Protein AF-A0A9W7E857-F1 (afdb_monomer)

Structure (mmCIF, N/CA/C/O backbone):
data_AF-A0A9W7E857-F1
#
_entry.id   AF-A0A9W7E857-F1
#
loop_
_atom_site.group_PDB
_atom_site.id
_atom_site.type_symbol
_atom_site.label_atom_id
_atom_site.label_alt_id
_atom_site.label_comp_id
_atom_site.label_asym_id
_atom_site.label_entity_id
_atom_site.label_seq_id
_atom_site.pdbx_PDB_ins_code
_atom_site.Cartn_x
_atom_site.Cartn_y
_atom_site.Cartn_z
_atom_site.occupancy
_atom_site.B_iso_or_equiv
_atom_site.auth_seq_id
_atom_site.auth_comp_id
_atom_site.auth_asym_id
_atom_site.auth_atom_id
_atom_site.pdbx_PDB_model_num
ATOM 1 N N . MET A 1 1 ? 0.325 -0.486 27.307 1.00 55.97 1 MET A N 1
ATOM 2 C CA . MET A 1 1 ? -0.383 -1.439 26.426 1.00 55.97 1 MET A CA 1
ATOM 3 C C . MET A 1 1 ? -0.738 -0.676 25.170 1.00 55.97 1 MET A C 1
ATOM 5 O O . MET A 1 1 ? -1.283 0.405 25.314 1.00 55.97 1 MET A O 1
ATOM 9 N N . THR A 1 2 ? -0.384 -1.174 23.988 1.00 77.81 2 THR A N 1
ATOM 10 C CA . THR A 1 2 ? -0.759 -0.540 22.714 1.00 77.81 2 THR A CA 1
ATOM 11 C C . THR A 1 2 ? -2.259 -0.694 22.479 1.00 77.81 2 THR A C 1
ATOM 13 O O . THR A 1 2 ? -2.752 -1.821 22.461 1.00 77.81 2 THR A O 1
ATOM 16 N N . SER A 1 3 ? -2.975 0.417 22.309 1.00 88.00 3 SER A N 1
ATOM 17 C CA . SER A 1 3 ? -4.422 0.427 22.027 1.00 88.00 3 SER A CA 1
ATOM 18 C C . SER A 1 3 ? -4.731 0.669 20.545 1.00 88.00 3 SER A C 1
ATOM 20 O O . SER A 1 3 ? -3.889 1.178 19.795 1.00 88.00 3 SER A O 1
ATOM 22 N N . VAL A 1 4 ? -5.963 0.358 20.116 1.00 90.62 4 VAL A N 1
ATOM 23 C CA . VAL A 1 4 ? -6.435 0.670 18.752 1.00 90.62 4 VAL A CA 1
ATOM 24 C C . VAL A 1 4 ? -6.338 2.173 18.481 1.00 90.62 4 VAL A C 1
ATOM 26 O O . VAL A 1 4 ? -5.934 2.585 17.395 1.00 90.62 4 VAL A O 1
ATOM 29 N N . VAL A 1 5 ? -6.632 2.999 19.487 1.00 91.62 5 VAL A N 1
ATOM 30 C CA . VAL A 1 5 ? -6.605 4.467 19.399 1.00 91.62 5 VAL A CA 1
ATOM 31 C C . VAL A 1 5 ? -5.204 5.009 19.100 1.00 91.62 5 VAL A C 1
ATOM 33 O O . VAL A 1 5 ? -5.069 5.984 18.364 1.00 91.62 5 VAL A O 1
ATOM 36 N N . GLU A 1 6 ? -4.156 4.375 19.623 1.00 91.19 6 GLU A N 1
ATOM 37 C CA . GLU A 1 6 ? -2.764 4.789 19.395 1.00 91.19 6 GLU A CA 1
ATOM 38 C C . GLU A 1 6 ? -2.203 4.276 18.064 1.00 91.19 6 GLU A C 1
ATOM 40 O O . GLU A 1 6 ? -1.368 4.936 17.438 1.00 91.19 6 GLU A O 1
ATOM 45 N N . MET A 1 7 ? -2.642 3.092 17.630 1.00 93.00 7 MET A N 1
ATOM 46 C CA . MET A 1 7 ? -2.142 2.444 16.415 1.00 93.00 7 MET A CA 1
ATOM 47 C C . MET A 1 7 ? -2.861 2.920 15.152 1.00 93.00 7 MET A C 1
ATOM 49 O O . MET A 1 7 ? -2.225 3.103 14.114 1.00 93.00 7 MET A O 1
ATOM 53 N N . PHE A 1 8 ? -4.166 3.182 15.225 1.00 94.31 8 PHE A N 1
ATOM 54 C CA . PHE A 1 8 ? -4.967 3.541 14.056 1.00 94.31 8 PHE A CA 1
ATOM 55 C C . PHE A 1 8 ? -4.472 4.807 13.327 1.00 94.31 8 PHE A C 1
ATOM 57 O O . PHE A 1 8 ? -4.379 4.779 12.097 1.00 94.31 8 PHE A O 1
ATOM 64 N N . PRO A 1 9 ? -4.085 5.904 14.013 1.00 95.88 9 PRO A N 1
ATOM 65 C CA . PRO A 1 9 ? -3.521 7.076 13.343 1.00 95.88 9 PRO A CA 1
ATOM 66 C C . PRO A 1 9 ? -2.234 6.771 12.567 1.00 95.88 9 PRO A C 1
ATOM 68 O O . PRO A 1 9 ? -2.004 7.377 11.521 1.00 95.88 9 PRO A O 1
ATOM 71 N N . LYS A 1 10 ? -1.415 5.822 13.044 1.00 94.38 10 LYS A N 1
ATOM 72 C CA . LYS A 1 10 ? -0.175 5.409 12.370 1.00 94.38 10 LYS A CA 1
ATOM 73 C C . LYS A 1 10 ? -0.483 4.664 11.074 1.00 94.38 10 LYS A C 1
ATOM 75 O O . LYS A 1 10 ? 0.016 5.067 10.028 1.00 94.38 10 LYS A O 1
ATOM 80 N N . ALA A 1 11 ? -1.386 3.684 11.124 1.00 95.69 11 ALA A N 1
ATOM 81 C CA . ALA A 1 11 ? -1.840 2.963 9.933 1.00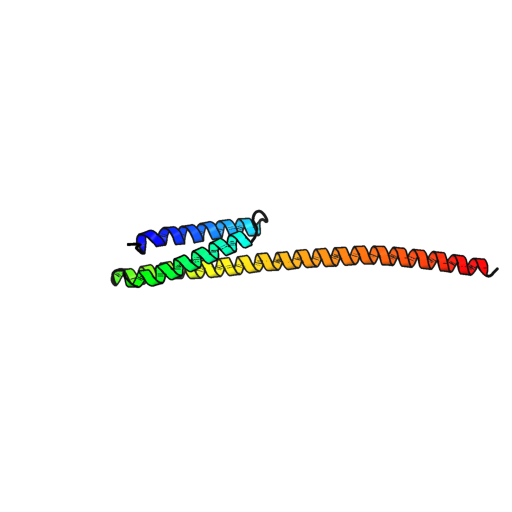 95.69 11 ALA A CA 1
ATOM 82 C C . ALA A 1 11 ? -2.496 3.912 8.914 1.00 95.69 11 ALA A C 1
ATOM 84 O O . ALA A 1 11 ? -2.212 3.867 7.718 1.00 95.69 11 ALA A O 1
ATOM 85 N N . ARG A 1 12 ? -3.317 4.858 9.385 1.00 96.25 12 ARG A N 1
ATOM 86 C CA . ARG A 1 12 ? -3.936 5.869 8.518 1.00 96.25 12 ARG A CA 1
ATOM 87 C C . ARG A 1 12 ? -2.904 6.778 7.848 1.00 96.25 12 ARG A C 1
ATOM 89 O O . ARG A 1 12 ? -3.064 7.119 6.677 1.00 96.25 12 ARG A O 1
ATOM 96 N N . LYS A 1 13 ? -1.857 7.175 8.577 1.00 96.44 13 LYS A N 1
ATOM 97 C CA . LYS A 1 13 ? -0.744 7.944 8.012 1.00 96.44 13 LYS A CA 1
ATOM 98 C C . LYS A 1 13 ? -0.002 7.130 6.950 1.00 96.44 13 LYS A C 1
ATOM 100 O O . LYS A 1 13 ? 0.234 7.657 5.872 1.00 96.44 13 LYS A O 1
ATOM 105 N N . LEU A 1 14 ? 0.277 5.851 7.205 1.00 95.00 14 LEU A N 1
ATOM 106 C CA . LEU A 1 14 ? 0.911 4.971 6.217 1.00 95.00 14 LEU A CA 1
ATOM 107 C C . LEU A 1 14 ? 0.094 4.843 4.925 1.00 95.00 14 LEU A C 1
ATOM 109 O O . LEU A 1 14 ? 0.671 4.935 3.849 1.00 95.00 14 LEU A O 1
ATOM 113 N N . SER A 1 15 ? -1.238 4.721 5.000 1.00 96.31 15 SER A N 1
ATOM 114 C CA . SER A 1 15 ? -2.105 4.750 3.803 1.00 96.31 15 SER A CA 1
ATOM 115 C C . SER A 1 15 ? -1.969 6.068 3.020 1.00 96.31 15 SER A C 1
ATOM 117 O O . SER A 1 15 ? -1.915 6.083 1.787 1.00 96.31 15 SER A O 1
ATOM 119 N N . TYR A 1 16 ? -1.907 7.205 3.720 1.00 96.56 16 TYR A N 1
ATOM 120 C CA . TYR A 1 16 ? -1.700 8.505 3.082 1.00 96.56 16 TYR A CA 1
ATOM 121 C C . TYR A 1 16 ? -0.329 8.595 2.399 1.00 96.56 16 TYR A C 1
ATOM 123 O O . TYR A 1 16 ? -0.237 9.012 1.242 1.00 96.56 16 TYR A O 1
ATOM 131 N N . ASP A 1 17 ? 0.719 8.150 3.084 1.00 95.06 17 ASP A N 1
ATOM 132 C CA . ASP A 1 17 ? 2.078 8.153 2.555 1.00 95.06 17 ASP A CA 1
ATOM 133 C C . ASP A 1 17 ? 2.196 7.201 1.349 1.00 95.06 17 ASP A C 1
ATOM 135 O O . ASP A 1 17 ? 2.752 7.591 0.323 1.00 95.06 17 ASP A O 1
ATOM 139 N N . ALA A 1 18 ? 1.575 6.017 1.397 1.00 95.31 18 ALA A N 1
ATOM 140 C CA . ALA A 1 18 ? 1.516 5.071 0.280 1.00 95.31 18 ALA A CA 1
ATOM 141 C C . ALA A 1 18 ? 0.802 5.662 -0.950 1.00 95.31 18 ALA A C 1
ATOM 143 O O . ALA A 1 18 ? 1.275 5.505 -2.075 1.00 95.31 18 ALA A O 1
ATOM 144 N N . ARG A 1 19 ? -0.28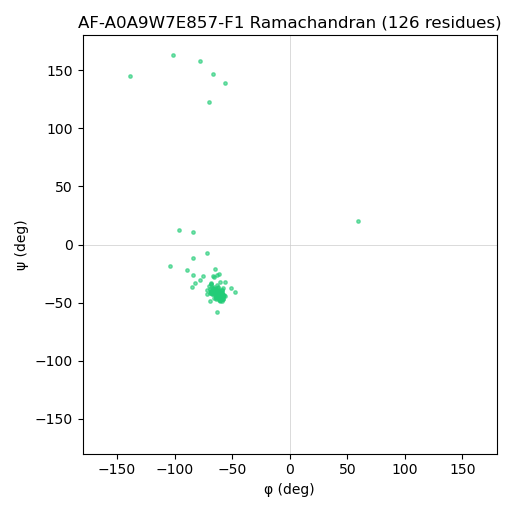3 6.429 -0.767 1.00 95.94 19 ARG A N 1
ATOM 145 C CA . ARG A 1 19 ? -0.925 7.186 -1.863 1.00 95.94 19 ARG A CA 1
ATOM 146 C C . ARG A 1 19 ? 0.011 8.204 -2.501 1.00 95.94 19 ARG A C 1
ATOM 148 O O . ARG A 1 19 ? 0.033 8.342 -3.724 1.00 95.94 19 ARG A O 1
ATOM 155 N N . SER A 1 20 ? 0.764 8.934 -1.684 1.00 94.94 20 SER A N 1
ATOM 156 C CA . SER A 1 20 ? 1.748 9.906 -2.168 1.00 94.94 20 SER A CA 1
ATOM 157 C C . SER A 1 20 ? 2.891 9.216 -2.925 1.00 94.94 20 SER A C 1
ATOM 159 O O . SER A 1 20 ? 3.308 9.660 -4.000 1.00 94.94 20 SER A O 1
ATOM 161 N N . GLN A 1 21 ? 3.349 8.071 -2.415 1.00 94.19 21 GLN A N 1
ATOM 162 C CA . GLN A 1 21 ? 4.355 7.244 -3.070 1.00 94.19 21 GLN A CA 1
ATOM 163 C C . GLN A 1 21 ? 3.849 6.675 -4.390 1.00 94.19 21 GLN A C 1
ATOM 165 O O . GLN A 1 21 ? 4.592 6.725 -5.358 1.00 94.19 21 GLN A O 1
ATOM 170 N N . LEU A 1 22 ? 2.594 6.226 -4.486 1.00 95.19 22 LEU A N 1
ATOM 171 C CA . LEU A 1 22 ? 2.018 5.764 -5.750 1.00 95.19 22 LEU A CA 1
ATOM 172 C C . LEU A 1 22 ? 2.062 6.858 -6.822 1.00 95.19 22 LEU A C 1
ATOM 174 O O . LEU A 1 22 ? 2.492 6.583 -7.935 1.00 95.19 22 LEU A O 1
ATOM 178 N N . ARG A 1 23 ? 1.727 8.109 -6.479 1.00 94.56 23 ARG A N 1
ATOM 179 C CA . ARG A 1 23 ? 1.864 9.244 -7.414 1.00 94.56 23 ARG A CA 1
ATOM 180 C C . ARG A 1 23 ? 3.316 9.472 -7.832 1.00 94.56 23 ARG A C 1
ATOM 182 O O . ARG A 1 23 ? 3.603 9.757 -8.989 1.00 94.56 23 ARG A O 1
ATOM 189 N N . SER A 1 24 ? 4.245 9.340 -6.889 1.00 93.25 24 SER A N 1
ATOM 190 C CA . SER A 1 24 ? 5.683 9.463 -7.164 1.00 93.25 24 SER A CA 1
ATOM 191 C C . SER A 1 24 ? 6.193 8.325 -8.047 1.00 93.25 24 SER A C 1
ATOM 193 O O . SER A 1 24 ? 7.033 8.550 -8.918 1.00 93.25 24 SER A O 1
ATOM 195 N N . VAL A 1 25 ? 5.667 7.114 -7.843 1.00 93.19 25 VAL A N 1
ATOM 196 C CA . VAL A 1 25 ? 5.914 5.958 -8.696 1.00 93.19 25 VAL A CA 1
ATOM 197 C C . VAL A 1 25 ? 5.371 6.273 -10.071 1.00 93.19 25 VAL A C 1
ATOM 199 O O . VAL A 1 25 ? 6.197 6.314 -10.963 1.00 93.19 25 VAL A O 1
ATOM 202 N N . GLU A 1 26 ? 4.084 6.596 -10.244 1.00 92.56 26 GLU A N 1
ATOM 203 C CA . GLU A 1 26 ? 3.432 6.978 -11.514 1.00 92.56 26 GLU A CA 1
ATOM 204 C C . GLU A 1 26 ? 4.241 8.038 -12.295 1.00 92.56 26 GLU A C 1
ATOM 206 O O . GLU A 1 26 ? 4.463 7.871 -13.492 1.00 92.56 26 GLU A O 1
ATOM 211 N N . ASN A 1 27 ? 4.812 9.033 -11.607 1.00 92.75 27 ASN A N 1
ATOM 212 C CA . ASN A 1 27 ? 5.634 10.103 -12.195 1.00 92.75 27 ASN A CA 1
ATOM 213 C C . ASN A 1 27 ? 7.124 9.756 -12.412 1.00 92.75 27 ASN A C 1
ATOM 215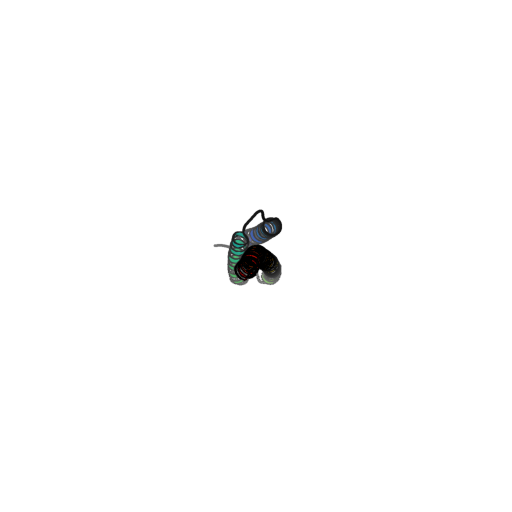 O O . ASN A 1 27 ? 7.927 10.648 -12.678 1.00 92.75 27 ASN A O 1
ATOM 219 N N . ASN A 1 28 ? 7.529 8.492 -12.267 1.00 86.31 28 ASN A N 1
ATOM 220 C CA . ASN A 1 28 ? 8.921 8.025 -12.402 1.00 86.31 28 ASN A CA 1
ATOM 221 C C . ASN A 1 28 ? 9.918 8.685 -11.426 1.00 86.31 28 ASN A C 1
ATOM 223 O O . ASN A 1 28 ? 11.123 8.669 -11.656 1.00 86.31 28 ASN A O 1
ATOM 227 N N . THR A 1 29 ? 9.438 9.260 -10.323 1.00 90.31 29 THR A N 1
ATOM 228 C CA . THR A 1 29 ? 10.289 9.940 -9.330 1.00 90.31 29 THR A CA 1
ATOM 229 C C . THR A 1 29 ? 10.795 8.979 -8.248 1.00 90.31 29 THR A C 1
ATOM 231 O O . THR A 1 29 ? 11.796 9.249 -7.592 1.00 90.31 29 THR A O 1
ATOM 234 N N . CYS A 1 30 ? 10.115 7.847 -8.046 1.00 87.81 30 CYS A N 1
ATOM 235 C CA . CYS A 1 30 ? 10.446 6.862 -7.017 1.00 87.81 30 CYS A CA 1
ATOM 236 C C . CYS A 1 30 ? 10.296 5.431 -7.565 1.00 87.81 30 CYS A C 1
ATOM 238 O O . CYS A 1 30 ? 9.391 5.187 -8.371 1.00 87.81 30 CYS A O 1
ATOM 240 N N . PRO A 1 31 ? 11.142 4.469 -7.146 1.00 89.06 31 PRO A N 1
ATOM 241 C CA . PRO A 1 31 ? 10.964 3.070 -7.514 1.00 89.06 31 PRO A CA 1
ATOM 242 C C . PRO A 1 31 ? 9.702 2.468 -6.885 1.00 89.06 31 PRO A C 1
ATOM 244 O O . PRO A 1 31 ? 9.339 2.774 -5.748 1.00 89.06 31 PRO A O 1
ATOM 247 N N . SER A 1 32 ? 9.071 1.537 -7.605 1.00 90.75 32 SER A N 1
ATOM 248 C CA . SER A 1 32 ? 7.882 0.815 -7.134 1.00 90.75 32 SER A CA 1
ATOM 249 C C . SER A 1 32 ? 8.137 -0.007 -5.865 1.00 90.75 32 SER A C 1
ATOM 251 O O . SER A 1 32 ? 7.209 -0.234 -5.097 1.00 90.75 32 SER A O 1
ATOM 253 N N . SER A 1 33 ? 9.381 -0.426 -5.603 1.00 92.06 33 SER A N 1
ATOM 254 C CA . SER A 1 33 ? 9.745 -1.181 -4.396 1.00 92.06 33 SER A CA 1
ATOM 255 C C . SER A 1 33 ? 9.417 -0.424 -3.109 1.00 92.06 33 SER A C 1
ATOM 257 O O . SER A 1 33 ? 8.874 -1.017 -2.182 1.00 92.06 33 SER A O 1
ATOM 259 N N . SER A 1 34 ? 9.670 0.888 -3.066 1.00 90.31 34 SER A N 1
ATOM 260 C CA . SER A 1 34 ? 9.360 1.733 -1.907 1.00 90.31 34 SER A CA 1
ATOM 261 C C . SER A 1 34 ? 7.869 1.719 -1.564 1.00 90.31 34 SER A C 1
ATOM 263 O O . SER A 1 34 ? 7.517 1.596 -0.392 1.00 90.31 34 SER A O 1
ATOM 265 N N . LEU A 1 35 ? 7.006 1.772 -2.588 1.00 93.81 35 LEU A N 1
ATOM 266 C CA . LEU A 1 35 ? 5.555 1.663 -2.426 1.00 93.81 35 LEU A CA 1
ATOM 267 C C . LEU A 1 35 ? 5.169 0.308 -1.826 1.00 93.81 35 LEU A C 1
ATOM 269 O O . LEU A 1 35 ? 4.396 0.262 -0.874 1.00 93.81 35 LEU A O 1
ATOM 273 N N . PHE A 1 36 ? 5.710 -0.793 -2.353 1.00 95.38 36 PHE A N 1
ATOM 274 C CA . PHE A 1 36 ? 5.373 -2.127 -1.851 1.00 95.38 36 PHE A CA 1
ATOM 275 C C . PHE A 1 36 ? 5.852 -2.353 -0.415 1.00 95.38 36 PHE A C 1
ATOM 277 O O . PHE A 1 36 ? 5.103 -2.923 0.369 1.00 95.38 36 PHE A O 1
ATOM 284 N N . PHE A 1 37 ? 7.013 -1.818 -0.023 1.00 95.12 37 PHE A N 1
ATOM 285 C CA . PHE A 1 37 ? 7.442 -1.846 1.379 1.00 95.12 37 PHE A CA 1
ATOM 286 C C . PHE A 1 37 ? 6.479 -1.090 2.303 1.00 95.12 37 PHE A C 1
ATOM 288 O O . PHE A 1 37 ? 6.169 -1.571 3.392 1.00 95.12 37 PHE A O 1
ATOM 295 N N . ALA A 1 38 ? 5.986 0.077 1.877 1.00 94.62 38 ALA A N 1
ATOM 296 C CA . ALA A 1 38 ? 5.008 0.836 2.652 1.00 94.62 38 ALA A CA 1
ATOM 297 C C . ALA A 1 38 ? 3.662 0.099 2.766 1.00 94.62 38 ALA A C 1
ATOM 299 O O . ALA A 1 38 ? 3.044 0.123 3.830 1.00 94.62 38 ALA A O 1
ATOM 300 N N . LEU A 1 39 ? 3.226 -0.575 1.697 1.00 96.44 39 LEU A N 1
ATOM 301 C CA . LEU A 1 39 ? 2.003 -1.383 1.692 1.00 96.44 39 LEU A CA 1
ATOM 302 C C . LEU A 1 39 ? 2.136 -2.642 2.558 1.00 96.44 39 LEU A C 1
ATOM 304 O O . LEU A 1 39 ? 1.223 -2.939 3.318 1.00 96.44 39 LEU A O 1
ATOM 308 N N . ASP A 1 40 ? 3.275 -3.336 2.519 1.00 97.06 40 ASP A N 1
ATOM 309 C CA . ASP A 1 40 ? 3.525 -4.507 3.371 1.00 97.06 40 ASP A CA 1
ATOM 310 C C . ASP A 1 40 ? 3.515 -4.131 4.863 1.00 97.06 40 ASP A C 1
ATOM 312 O O . ASP A 1 40 ? 2.978 -4.862 5.697 1.00 97.06 40 ASP A O 1
ATOM 316 N N . GLU A 1 41 ? 4.087 -2.977 5.216 1.00 95.75 41 GLU A N 1
ATOM 317 C CA . GLU A 1 41 ? 4.033 -2.463 6.588 1.00 95.75 41 GLU A CA 1
ATOM 318 C C . GLU A 1 41 ? 2.612 -2.037 6.983 1.00 95.75 41 GLU A C 1
ATOM 320 O O . GLU A 1 41 ? 2.174 -2.318 8.099 1.00 95.75 41 GLU A O 1
ATOM 325 N N . LEU A 1 42 ? 1.862 -1.406 6.072 1.00 96.44 42 LEU A N 1
ATOM 326 C CA . LEU A 1 42 ? 0.454 -1.082 6.299 1.00 96.44 42 LEU A CA 1
ATOM 327 C C . LEU A 1 42 ? -0.367 -2.350 6.569 1.00 96.44 42 LEU A C 1
ATOM 329 O O . LEU A 1 42 ? -1.111 -2.383 7.548 1.00 96.44 42 LEU A O 1
ATOM 333 N N . ASP A 1 43 ? -0.195 -3.397 5.762 1.00 96.81 43 ASP A N 1
ATOM 334 C CA . ASP A 1 43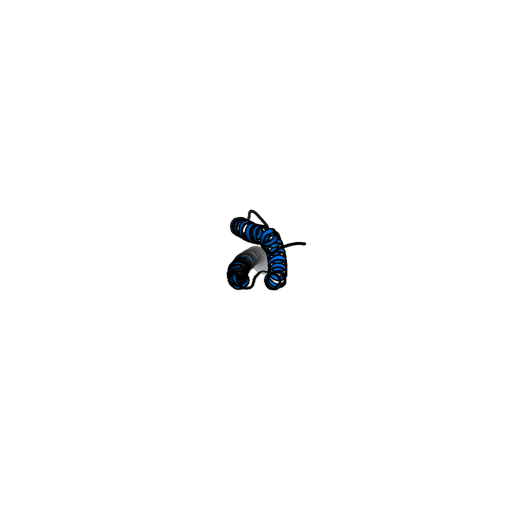 ? -0.909 -4.668 5.911 1.00 96.81 43 ASP A CA 1
ATOM 335 C C . ASP A 1 43 ? -0.620 -5.306 7.285 1.00 96.81 43 ASP A C 1
ATOM 337 O O . ASP A 1 43 ? -1.553 -5.665 8.009 1.00 96.81 43 ASP A O 1
ATOM 341 N N . ARG A 1 44 ? 0.647 -5.314 7.729 1.00 96.25 44 ARG A N 1
ATOM 342 C CA . ARG A 1 44 ? 1.025 -5.780 9.080 1.00 96.25 44 ARG A CA 1
ATOM 343 C C . ARG A 1 44 ? 0.366 -4.973 10.195 1.00 96.25 44 ARG A C 1
ATOM 345 O O . ARG A 1 44 ? -0.071 -5.541 11.198 1.00 96.25 44 ARG A O 1
ATOM 352 N N . GLN A 1 45 ? 0.298 -3.649 10.055 1.00 95.12 45 GLN A N 1
ATOM 353 C CA . GLN A 1 45 ? -0.354 -2.803 11.057 1.00 95.12 45 GLN A CA 1
ATOM 354 C C . GLN A 1 45 ? -1.868 -3.012 11.093 1.00 95.12 45 GLN A C 1
ATOM 356 O O . GLN A 1 45 ? -2.459 -2.940 12.173 1.00 95.12 45 GLN A O 1
ATOM 361 N N . LEU A 1 46 ? -2.497 -3.293 9.950 1.00 96.12 46 LEU A N 1
ATOM 362 C CA . LEU A 1 46 ? -3.921 -3.616 9.874 1.00 96.12 46 LEU A CA 1
ATOM 363 C C . LEU A 1 46 ? -4.225 -4.971 10.525 1.00 96.12 46 LEU A C 1
ATOM 365 O O . LEU A 1 46 ? -5.185 -5.056 11.290 1.00 96.12 46 LEU A O 1
ATOM 369 N N . ASP A 1 47 ? -3.376 -5.982 10.325 1.00 95.56 47 ASP A N 1
ATOM 370 C CA . ASP A 1 47 ? -3.496 -7.281 11.004 1.00 95.56 47 ASP A CA 1
ATOM 371 C C . ASP A 1 47 ? -3.379 -7.135 12.531 1.00 95.56 47 ASP A C 1
ATOM 373 O O . ASP A 1 47 ? -4.182 -7.689 13.288 1.00 95.56 47 ASP A O 1
ATOM 377 N N . LEU A 1 48 ? -2.424 -6.324 13.002 1.00 94.56 48 LEU A N 1
ATOM 378 C CA . LEU A 1 48 ? -2.277 -6.019 14.427 1.00 94.56 48 LEU A CA 1
ATOM 379 C C . LEU A 1 48 ? -3.513 -5.293 14.983 1.00 94.56 48 LEU A C 1
ATOM 381 O O . LEU A 1 48 ? -4.012 -5.645 16.054 1.00 94.56 48 LEU A O 1
ATOM 385 N N . LEU A 1 49 ? -4.020 -4.286 14.265 1.00 95.19 49 LEU A N 1
ATOM 386 C CA . LEU A 1 49 ? -5.225 -3.548 14.654 1.00 95.19 49 LEU A CA 1
ATOM 387 C C . LEU A 1 49 ? -6.438 -4.470 14.776 1.00 95.19 49 LEU A C 1
ATOM 389 O O . LEU A 1 49 ? -7.222 -4.319 15.711 1.00 95.19 49 LEU A O 1
ATOM 393 N N . GLU A 1 50 ? -6.574 -5.442 13.880 1.00 94.00 50 GLU A N 1
ATOM 394 C CA . GLU A 1 50 ? -7.666 -6.413 13.903 1.00 94.00 50 GLU A CA 1
ATOM 395 C C . GLU A 1 50 ? -7.625 -7.302 15.150 1.00 94.00 50 GLU A C 1
ATOM 397 O O . GLU A 1 50 ? -8.651 -7.482 15.811 1.00 94.00 50 GLU A O 1
ATOM 402 N N . GLY A 1 51 ? -6.431 -7.735 15.566 1.00 93.38 51 GLY A N 1
ATOM 403 C CA . GLY A 1 51 ? -6.239 -8.420 16.848 1.00 93.38 51 GLY A CA 1
ATOM 404 C C . GLY A 1 51 ? -6.589 -7.548 18.061 1.00 93.38 51 GLY A C 1
ATOM 405 O O . GLY A 1 51 ? -7.169 -8.034 19.034 1.00 93.38 51 GLY A O 1
ATOM 406 N N . LEU A 1 52 ? -6.294 -6.245 18.003 1.00 93.75 52 LEU A N 1
ATOM 407 C CA . LEU A 1 52 ? -6.566 -5.306 19.097 1.00 93.75 52 LEU A CA 1
ATOM 408 C C . LEU A 1 52 ? -8.049 -4.926 19.223 1.00 93.75 52 LEU A C 1
ATOM 410 O O . LEU A 1 52 ? -8.497 -4.638 20.333 1.00 93.75 52 LEU A O 1
ATOM 414 N N . ILE A 1 53 ? -8.834 -4.975 18.139 1.00 94.62 53 ILE A N 1
ATOM 415 C CA . ILE A 1 53 ? -10.272 -4.638 18.155 1.00 94.62 53 ILE A CA 1
ATOM 416 C C . ILE A 1 53 ? -11.049 -5.484 19.172 1.00 94.62 53 ILE A C 1
ATOM 418 O O . ILE A 1 53 ? -12.003 -4.997 19.780 1.00 94.62 53 ILE A O 1
ATOM 422 N N . HIS A 1 54 ? -10.650 -6.734 19.408 1.00 90.44 54 HIS A N 1
ATOM 423 C CA . HIS A 1 54 ? -11.311 -7.598 20.390 1.00 90.44 54 HIS A CA 1
ATOM 424 C C . HIS A 1 54 ? -11.213 -7.074 21.831 1.00 90.44 54 HIS A C 1
ATOM 426 O O . HIS A 1 54 ? -12.110 -7.342 22.636 1.00 90.44 54 HIS A O 1
ATOM 432 N N . ASN A 1 55 ? -10.179 -6.285 22.131 1.00 91.38 55 ASN A N 1
ATOM 433 C CA . ASN A 1 55 ? -9.941 -5.699 23.450 1.00 91.38 55 ASN A CA 1
ATOM 434 C C . ASN A 1 55 ? -10.725 -4.397 23.675 1.00 91.38 55 ASN A C 1
ATOM 436 O O . ASN A 1 55 ? -10.812 -3.924 24.805 1.00 91.38 55 ASN A O 1
ATOM 440 N N . GLU A 1 56 ? -11.318 -3.825 22.626 1.00 91.81 56 GLU A N 1
ATOM 441 C CA . GLU A 1 56 ? -12.100 -2.593 22.725 1.00 91.81 56 GLU A CA 1
ATOM 442 C C . GLU A 1 56 ? -13.510 -2.852 23.297 1.00 91.81 56 GLU A C 1
ATOM 444 O O . GLU A 1 56 ? -14.036 -3.976 23.206 1.00 91.81 56 GLU A O 1
ATOM 449 N N . PRO A 1 57 ? -14.175 -1.823 23.859 1.00 92.12 57 PRO A N 1
ATOM 450 C CA . PRO A 1 57 ? -15.557 -1.926 24.317 1.00 92.12 57 PRO A CA 1
ATOM 451 C C . PRO A 1 57 ? -16.492 -2.388 23.188 1.00 92.12 57 PRO A C 1
ATOM 453 O O . PRO A 1 57 ? -16.364 -1.885 22.068 1.00 92.12 57 PRO A O 1
ATOM 456 N N . PRO A 1 58 ? -17.474 -3.279 23.445 1.00 91.38 58 PRO A N 1
ATOM 457 C CA . PRO A 1 58 ? -18.370 -3.810 22.412 1.00 91.38 58 PRO A CA 1
ATOM 458 C C . PRO A 1 58 ? -19.031 -2.741 21.534 1.00 91.38 58 PRO A C 1
ATOM 460 O O . PRO A 1 58 ? -19.128 -2.925 20.324 1.00 91.38 58 PRO A O 1
ATOM 463 N N . SER A 1 59 ? -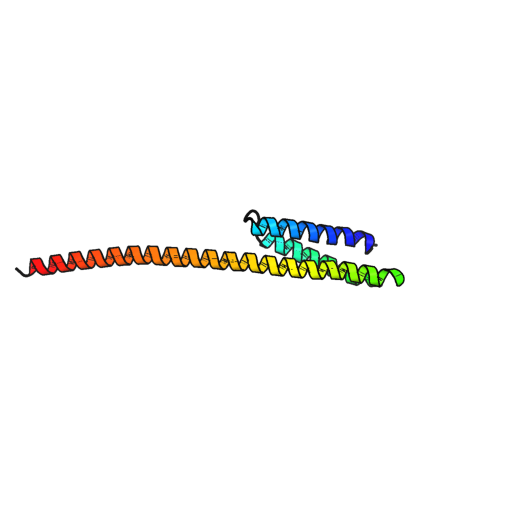19.399 -1.600 22.123 1.00 92.88 59 SER A N 1
ATOM 464 C CA . SER A 1 59 ? -19.999 -0.453 21.429 1.00 92.88 59 SER A CA 1
ATOM 465 C C . SER A 1 59 ? -19.078 0.221 20.405 1.00 92.88 59 SER A C 1
ATOM 467 O O . SER A 1 59 ? -19.563 0.902 19.507 1.00 92.88 59 SER A O 1
ATOM 469 N N . GLN A 1 60 ? -17.759 0.042 20.515 1.00 93.62 60 GLN A N 1
ATOM 470 C CA . GLN A 1 60 ? -16.770 0.637 19.612 1.00 93.62 60 GLN A CA 1
ATOM 471 C C . GLN A 1 60 ? -16.194 -0.360 18.602 1.00 93.62 60 GLN A C 1
ATOM 473 O O . GLN A 1 60 ? -15.647 0.060 17.582 1.00 93.62 60 GLN A O 1
ATOM 478 N N . ARG A 1 61 ? -16.319 -1.673 18.843 1.00 94.56 61 ARG A N 1
ATOM 479 C CA . ARG A 1 61 ? -15.703 -2.712 17.995 1.00 94.56 61 ARG A CA 1
ATOM 480 C C . ARG A 1 61 ? -16.140 -2.621 16.543 1.00 94.56 61 ARG A C 1
ATOM 482 O O . ARG A 1 61 ? -15.310 -2.732 15.649 1.00 94.56 61 ARG A O 1
ATOM 489 N N . GLU A 1 62 ? -17.432 -2.413 16.308 1.00 95.12 62 GLU A N 1
ATOM 490 C CA . GLU A 1 62 ? -17.977 -2.314 14.953 1.00 95.12 62 GLU A CA 1
ATOM 491 C C . GLU A 1 62 ? -17.443 -1.080 14.217 1.00 95.12 62 GLU A C 1
ATOM 493 O O . GLU A 1 62 ? -17.037 -1.172 13.059 1.00 95.12 62 GLU A O 1
ATOM 498 N N . ILE A 1 63 ? -17.345 0.052 14.920 1.00 95.69 63 ILE A N 1
ATOM 499 C CA . ILE A 1 63 ? -16.781 1.295 14.383 1.00 95.69 63 ILE A CA 1
ATOM 500 C C . ILE A 1 63 ? -15.319 1.078 13.983 1.00 95.69 63 ILE A C 1
ATOM 502 O O . ILE A 1 63 ? -14.911 1.472 12.889 1.00 95.69 63 ILE A O 1
ATOM 506 N N . TRP A 1 64 ? -14.526 0.441 14.846 1.00 96.25 64 TRP A N 1
ATOM 507 C CA . TRP A 1 64 ? -13.124 0.162 14.550 1.00 96.25 64 TRP A CA 1
ATOM 508 C C . TRP A 1 64 ? -12.956 -0.849 13.422 1.00 96.25 64 TRP A C 1
ATOM 510 O O . TRP A 1 64 ? -12.156 -0.607 12.522 1.00 96.25 64 TRP A O 1
ATOM 520 N N . ARG A 1 65 ? -13.756 -1.919 13.404 1.00 96.06 65 ARG A N 1
ATOM 521 C CA . ARG A 1 65 ? -13.750 -2.909 12.320 1.00 96.06 65 ARG A CA 1
ATOM 522 C C . ARG A 1 65 ? -14.042 -2.257 10.974 1.00 96.06 65 ARG A C 1
ATOM 524 O O . ARG A 1 65 ? -13.325 -2.511 10.013 1.00 96.06 65 ARG A O 1
ATOM 531 N N . ARG A 1 66 ? -15.038 -1.369 10.912 1.00 96.81 66 ARG A N 1
ATOM 532 C CA . ARG A 1 66 ? -15.358 -0.622 9.691 1.00 96.81 66 ARG A CA 1
ATOM 533 C C . ARG A 1 66 ? -14.182 0.239 9.230 1.00 96.81 66 ARG A C 1
ATOM 535 O O . ARG A 1 66 ? -13.796 0.153 8.072 1.00 96.81 66 ARG A O 1
ATOM 542 N N . LYS A 1 67 ? -13.577 1.011 10.136 1.00 96.88 67 LYS A N 1
ATOM 543 C CA . LYS A 1 67 ? -12.427 1.873 9.817 1.00 96.88 67 LYS A CA 1
ATOM 544 C C . LYS A 1 67 ? -11.193 1.088 9.357 1.00 96.88 67 LYS A C 1
ATOM 546 O O . LYS A 1 67 ? -10.504 1.518 8.438 1.00 96.88 67 LYS A O 1
ATOM 551 N N . VAL A 1 68 ? -10.898 -0.046 9.993 1.00 96.75 68 VAL A N 1
ATOM 552 C CA . VAL A 1 68 ? -9.792 -0.933 9.589 1.00 96.75 68 VAL A CA 1
ATOM 553 C C . VAL A 1 68 ? -10.082 -1.551 8.222 1.00 96.75 68 VAL A C 1
ATOM 555 O O . VAL A 1 68 ? -9.206 -1.562 7.362 1.00 96.75 68 VAL A O 1
ATOM 558 N N . ASN A 1 69 ? -11.322 -1.979 7.979 1.00 97.06 69 ASN A N 1
ATOM 559 C CA . ASN A 1 69 ? -11.731 -2.512 6.684 1.00 97.06 69 ASN A CA 1
ATOM 560 C C . ASN A 1 69 ? -11.645 -1.466 5.559 1.00 97.06 69 ASN A C 1
ATOM 562 O O . ASN A 1 69 ? -11.195 -1.786 4.466 1.00 97.06 69 ASN A O 1
ATOM 566 N N . GLU A 1 70 ? -12.015 -0.210 5.823 1.00 97.06 70 GLU A N 1
ATOM 567 C CA . GLU A 1 70 ? -11.843 0.895 4.867 1.00 97.06 70 GLU A CA 1
ATOM 568 C C . GLU A 1 70 ? -10.367 1.060 4.458 1.00 97.06 70 GLU A C 1
ATOM 570 O O . GLU A 1 70 ? -10.070 1.157 3.268 1.00 97.06 70 GLU A O 1
ATOM 575 N N . LEU A 1 71 ? -9.434 1.001 5.418 1.00 96.88 71 LEU A N 1
ATOM 576 C CA . LEU A 1 71 ? -7.995 1.041 5.124 1.00 96.88 71 LEU A CA 1
ATOM 577 C C . LEU A 1 71 ? -7.495 -0.215 4.394 1.00 96.88 71 LEU A C 1
ATOM 579 O O . LEU A 1 71 ? -6.613 -0.100 3.547 1.00 96.88 71 LEU A O 1
ATOM 583 N N . ARG A 1 72 ? -8.053 -1.401 4.678 1.00 97.44 72 ARG A N 1
ATOM 584 C CA . ARG A 1 72 ? -7.721 -2.634 3.938 1.00 97.44 72 ARG A CA 1
ATOM 585 C C . ARG A 1 72 ? -8.131 -2.537 2.472 1.00 97.44 72 ARG A C 1
ATOM 587 O O . ARG A 1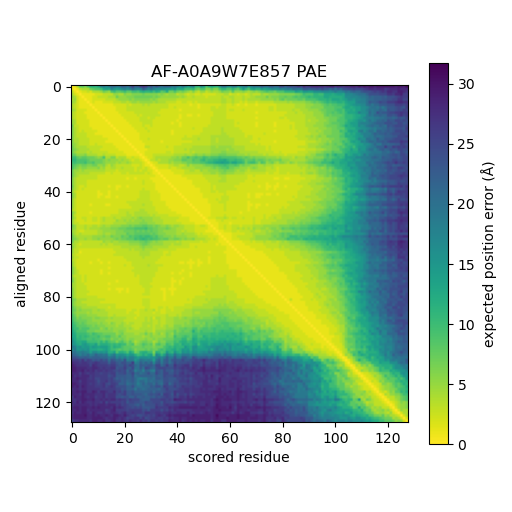 72 ? -7.328 -2.855 1.600 1.00 97.44 72 ARG A O 1
ATOM 594 N N . VAL A 1 73 ? -9.353 -2.080 2.197 1.00 97.50 73 VAL A N 1
ATOM 595 C CA . VAL A 1 73 ? -9.833 -1.877 0.820 1.00 97.50 73 VAL A CA 1
ATOM 596 C C . VAL A 1 73 ? -8.933 -0.888 0.083 1.00 97.50 73 VAL A C 1
ATOM 598 O O . VAL A 1 73 ? -8.551 -1.137 -1.058 1.00 97.50 73 VAL A O 1
ATOM 601 N N . GLU A 1 74 ? -8.537 0.197 0.749 1.00 96.06 74 GLU A N 1
ATOM 602 C CA . GLU A 1 74 ? -7.599 1.163 0.182 1.00 96.06 74 GLU A CA 1
ATOM 603 C C . GLU A 1 74 ? -6.213 0.548 -0.088 1.00 96.06 74 GLU A C 1
ATOM 605 O O . GLU A 1 74 ? -5.677 0.743 -1.175 1.00 96.06 74 GLU A O 1
ATOM 610 N N . SER A 1 75 ? -5.650 -0.241 0.835 1.00 96.94 75 SER A N 1
ATOM 611 C CA . SER A 1 75 ? -4.368 -0.944 0.627 1.00 96.94 75 SER A CA 1
ATOM 612 C C . SER A 1 75 ? -4.403 -1.835 -0.624 1.00 96.94 75 SER A C 1
ATOM 614 O O . SER A 1 75 ? -3.496 -1.789 -1.460 1.00 96.94 75 SER A O 1
ATOM 616 N N . VAL A 1 76 ? -5.492 -2.590 -0.808 1.00 97.56 76 VAL A N 1
ATOM 617 C CA . VAL A 1 76 ? -5.690 -3.470 -1.971 1.00 97.56 76 VAL A CA 1
ATOM 618 C C . VAL A 1 76 ? -5.782 -2.677 -3.278 1.00 97.56 76 VAL A C 1
ATOM 620 O O . VAL A 1 76 ? -5.156 -3.066 -4.271 1.00 97.56 76 VAL A O 1
ATOM 623 N N . ASP A 1 77 ? -6.514 -1.560 -3.293 1.00 97.31 77 ASP A N 1
ATOM 624 C CA . ASP A 1 77 ? -6.591 -0.677 -4.465 1.00 97.31 77 ASP A CA 1
ATOM 625 C C . ASP A 1 77 ? -5.208 -0.123 -4.834 1.00 97.31 77 ASP A C 1
ATOM 627 O O . ASP A 1 77 ? -4.765 -0.239 -5.980 1.00 97.31 77 ASP A O 1
ATOM 631 N N . LEU A 1 78 ? -4.468 0.392 -3.848 1.00 96.62 78 LEU A N 1
ATOM 632 C CA . LEU A 1 78 ? -3.124 0.933 -4.060 1.00 96.62 78 LEU A CA 1
ATOM 633 C C . LEU A 1 78 ? -2.151 -0.124 -4.574 1.00 96.62 78 LEU A C 1
ATOM 635 O O . LEU A 1 78 ? -1.380 0.159 -5.493 1.00 96.62 78 LEU A O 1
ATOM 639 N N . ARG A 1 79 ? -2.204 -1.346 -4.033 1.00 97.31 79 ARG A N 1
ATOM 640 C CA . ARG A 1 79 ? -1.374 -2.463 -4.500 1.00 97.31 79 ARG A CA 1
ATOM 641 C C . ARG A 1 79 ? -1.702 -2.828 -5.945 1.00 97.31 79 ARG A C 1
ATOM 643 O O . ARG A 1 79 ? -0.792 -3.000 -6.753 1.00 97.31 79 ARG A O 1
ATOM 650 N N . THR A 1 80 ? -2.987 -2.892 -6.287 1.00 96.81 80 THR A N 1
ATOM 651 C CA . THR A 1 80 ? -3.451 -3.187 -7.651 1.00 96.81 80 THR A CA 1
ATOM 652 C C . THR A 1 80 ? -2.955 -2.132 -8.636 1.00 96.81 80 THR A C 1
ATOM 654 O O . THR A 1 80 ? -2.374 -2.461 -9.670 1.00 96.81 80 THR A O 1
ATOM 657 N N . ARG A 1 81 ? -3.107 -0.851 -8.292 1.00 95.75 81 ARG A N 1
ATOM 658 C CA . ARG A 1 81 ? -2.615 0.260 -9.112 1.00 95.75 81 ARG A CA 1
ATOM 659 C C . ARG A 1 81 ? -1.094 0.251 -9.244 1.00 95.75 81 ARG A C 1
ATOM 661 O O . ARG A 1 81 ? -0.588 0.413 -10.351 1.00 95.75 81 ARG A O 1
ATOM 668 N N . GLY A 1 82 ? -0.374 0.002 -8.151 1.00 94.62 82 GLY A N 1
ATOM 669 C CA . GLY A 1 82 ? 1.082 -0.136 -8.155 1.00 94.62 82 GLY A CA 1
ATOM 670 C C . GLY A 1 82 ? 1.556 -1.246 -9.095 1.00 94.62 82 GLY A C 1
ATOM 671 O O . GLY A 1 82 ? 2.425 -1.006 -9.932 1.00 94.62 82 GLY A O 1
ATOM 672 N N . ASN A 1 83 ? 0.926 -2.423 -9.029 1.00 95.31 83 ASN A N 1
ATOM 673 C CA . ASN A 1 83 ? 1.211 -3.540 -9.932 1.00 95.31 83 ASN A CA 1
ATOM 674 C C . ASN A 1 83 ? 0.968 -3.165 -11.396 1.00 95.31 83 ASN A C 1
ATOM 676 O O . ASN A 1 83 ? 1.822 -3.428 -12.239 1.00 95.31 83 ASN A O 1
ATOM 680 N N . ASN A 1 84 ? -0.154 -2.510 -11.704 1.00 94.94 84 ASN A N 1
ATOM 681 C CA . ASN A 1 84 ? -0.472 -2.090 -13.071 1.00 94.94 84 ASN A CA 1
ATOM 682 C C . ASN A 1 84 ? 0.591 -1.139 -13.639 1.00 94.94 84 ASN A C 1
ATOM 684 O O . ASN A 1 84 ? 1.025 -1.314 -14.776 1.00 94.94 84 ASN A O 1
ATOM 688 N N . VAL A 1 85 ? 1.054 -0.173 -12.840 1.00 93.56 85 VAL A N 1
ATOM 689 C CA . VAL A 1 85 ? 2.124 0.753 -13.242 1.00 93.56 85 VAL A CA 1
ATOM 690 C C . VAL A 1 85 ? 3.438 0.004 -13.469 1.00 93.56 85 VAL A C 1
ATOM 692 O O . VAL A 1 85 ? 4.100 0.220 -14.484 1.00 93.56 85 VAL A O 1
ATOM 695 N N . SER A 1 86 ? 3.812 -0.904 -12.566 1.00 91.31 86 SER A N 1
ATOM 696 C CA . SER A 1 86 ? 5.023 -1.719 -12.715 1.00 91.31 86 SER A CA 1
ATOM 697 C C . SER A 1 86 ? 4.978 -2.617 -13.955 1.00 91.31 86 SER A C 1
ATOM 699 O O . SER A 1 86 ? 5.955 -2.669 -14.700 1.00 91.31 86 SER A O 1
ATOM 701 N N . HIS A 1 87 ? 3.845 -3.272 -14.222 1.00 92.56 87 HIS A N 1
ATOM 702 C CA . HIS A 1 87 ? 3.655 -4.094 -15.418 1.00 92.56 87 HIS A CA 1
ATOM 703 C C . HIS A 1 87 ? 3.715 -3.272 -16.701 1.00 92.56 87 HIS A C 1
ATOM 705 O O . HIS A 1 87 ? 4.364 -3.683 -17.661 1.00 92.56 87 HIS A O 1
ATOM 711 N N . HIS A 1 88 ? 3.067 -2.106 -16.719 1.00 91.75 88 HIS A N 1
ATOM 712 C CA . HIS A 1 88 ? 3.100 -1.219 -17.875 1.00 91.75 88 HIS A CA 1
ATOM 713 C C . HIS A 1 88 ? 4.540 -0.832 -18.230 1.00 91.75 88 HIS A C 1
ATOM 715 O O . HIS A 1 88 ? 4.953 -1.004 -19.373 1.00 91.75 88 HIS A O 1
ATOM 721 N N . ARG A 1 89 ? 5.337 -0.445 -17.230 1.00 88.81 89 ARG A N 1
ATOM 722 C CA . ARG A 1 89 ? 6.752 -0.089 -17.415 1.00 88.81 89 ARG A CA 1
ATOM 723 C C . ARG A 1 89 ? 7.610 -1.231 -17.908 1.00 88.81 89 ARG A C 1
ATOM 725 O O . ARG A 1 89 ? 8.434 -1.035 -18.793 1.00 88.81 89 ARG A O 1
ATOM 732 N N . TYR A 1 90 ? 7.426 -2.412 -17.331 1.00 89.69 90 TYR A N 1
ATOM 733 C CA . TYR A 1 90 ? 8.150 -3.595 -17.772 1.00 89.69 90 TYR A CA 1
ATOM 734 C C . TYR A 1 90 ? 7.887 -3.872 -19.259 1.00 89.69 90 TYR A C 1
ATOM 736 O O . TYR A 1 90 ? 8.823 -4.094 -20.024 1.00 89.69 90 TYR A O 1
ATOM 744 N N . ASN A 1 91 ? 6.626 -3.770 -19.687 1.00 91.88 91 ASN A N 1
ATOM 745 C CA . ASN A 1 91 ? 6.250 -3.954 -21.085 1.00 91.88 91 ASN A CA 1
ATOM 746 C C . ASN A 1 91 ? 6.820 -2.856 -21.995 1.00 91.88 91 ASN A C 1
ATOM 748 O O . ASN A 1 91 ? 7.282 -3.158 -23.091 1.00 91.88 91 ASN A O 1
ATOM 752 N N . GLU A 1 92 ? 6.814 -1.591 -21.563 1.00 90.69 92 GLU A N 1
ATOM 753 C CA . GLU A 1 92 ? 7.445 -0.495 -22.311 1.00 90.69 92 GLU A CA 1
ATOM 754 C C . GLU A 1 92 ? 8.946 -0.729 -22.494 1.00 90.69 92 GLU A C 1
ATOM 756 O O . GLU A 1 92 ? 9.455 -0.606 -23.607 1.00 90.69 92 GLU A O 1
ATOM 761 N N . GLN A 1 93 ? 9.644 -1.132 -21.432 1.00 89.81 93 GLN A N 1
ATOM 762 C CA . GLN A 1 93 ? 11.071 -1.434 -21.486 1.00 89.81 93 GLN A CA 1
ATOM 763 C C . GLN A 1 93 ? 11.367 -2.610 -22.421 1.00 89.81 93 GLN A C 1
ATOM 765 O O . GLN A 1 93 ? 12.278 -2.522 -23.243 1.00 89.81 93 GLN A O 1
ATOM 770 N N . LEU A 1 94 ? 10.577 -3.682 -22.345 1.00 91.12 94 LEU A N 1
ATOM 771 C CA . LEU A 1 94 ? 10.710 -4.834 -23.233 1.00 91.12 94 LEU A CA 1
ATOM 772 C C . LEU A 1 94 ? 10.474 -4.441 -24.700 1.00 91.12 94 LEU A C 1
ATOM 774 O O . LEU A 1 94 ? 11.217 -4.850 -25.587 1.00 91.12 94 LEU A O 1
ATOM 778 N N . ASN A 1 95 ? 9.470 -3.604 -24.966 1.00 91.19 95 ASN A N 1
ATOM 779 C CA . ASN A 1 95 ? 9.188 -3.105 -26.312 1.00 91.19 95 ASN A CA 1
ATOM 780 C C . ASN A 1 95 ? 10.323 -2.231 -26.859 1.00 91.19 95 ASN A C 1
ATOM 782 O O . ASN A 1 95 ? 10.635 -2.313 -28.048 1.00 91.19 95 ASN A O 1
ATOM 786 N N . LEU A 1 96 ? 10.943 -1.407 -26.010 1.00 89.50 96 LEU A N 1
ATOM 787 C CA . LEU A 1 96 ? 12.112 -0.611 -26.379 1.00 89.50 96 LEU A CA 1
ATOM 788 C C . LEU A 1 96 ? 13.305 -1.507 -26.718 1.00 89.50 96 LEU A C 1
ATOM 790 O O . LEU A 1 96 ? 13.891 -1.327 -27.780 1.00 89.50 96 LEU A O 1
ATOM 794 N N . GLN A 1 97 ? 13.592 -2.516 -25.892 1.00 88.31 97 GLN A N 1
ATOM 795 C CA . GLN A 1 97 ? 14.651 -3.495 -26.160 1.00 88.31 97 GLN A CA 1
ATOM 796 C C . GLN A 1 97 ? 14.409 -4.241 -27.476 1.00 88.31 97 GLN A C 1
ATOM 798 O O . GLN A 1 97 ? 15.279 -4.258 -28.340 1.00 88.31 97 GLN A O 1
ATOM 803 N N . ASN A 1 98 ? 1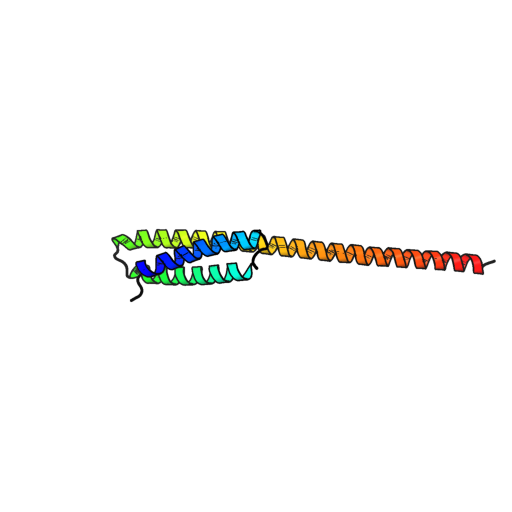3.193 -4.749 -27.695 1.00 87.25 98 ASN A N 1
ATOM 804 C CA . ASN A 1 98 ? 12.827 -5.409 -28.950 1.00 87.25 98 ASN A CA 1
ATOM 805 C C . ASN A 1 98 ? 13.004 -4.478 -30.160 1.00 87.25 98 ASN A C 1
ATOM 807 O O . ASN A 1 98 ? 13.442 -4.903 -31.228 1.00 87.25 98 ASN A O 1
ATOM 811 N N . ARG A 1 99 ? 12.669 -3.189 -30.020 1.00 85.56 99 ARG A N 1
ATOM 812 C CA . ARG A 1 99 ? 12.857 -2.196 -31.086 1.00 85.56 99 ARG A CA 1
ATOM 813 C C . ARG A 1 99 ? 14.336 -1.921 -31.351 1.00 85.56 99 ARG A C 1
ATOM 815 O O . ARG A 1 99 ? 14.716 -1.800 -32.514 1.00 85.56 99 ARG A O 1
ATOM 822 N N . GLU A 1 100 ? 15.152 -1.808 -30.310 1.00 84.25 100 GLU A N 1
ATOM 823 C CA . GLU A 1 100 ? 16.604 -1.641 -30.429 1.00 84.25 100 GLU A CA 1
ATOM 824 C C . GLU A 1 100 ? 17.251 -2.856 -31.095 1.00 84.25 100 GLU A C 1
ATOM 826 O O . GLU A 1 100 ? 18.042 -2.688 -32.021 1.00 84.25 100 GLU A O 1
ATOM 831 N N . GLU A 1 101 ? 16.850 -4.070 -30.718 1.00 82.94 101 GLU A N 1
ATOM 832 C CA . GLU A 1 101 ? 17.302 -5.309 -31.355 1.00 82.94 101 GLU A CA 1
ATOM 833 C C . GLU A 1 101 ? 16.893 -5.380 -32.827 1.00 82.94 101 GLU A C 1
ATOM 835 O O . GLU A 1 101 ? 17.706 -5.741 -33.676 1.00 82.94 101 GLU A O 1
ATOM 840 N N . LEU A 1 102 ? 15.662 -4.988 -33.169 1.00 79.38 102 LEU A N 1
ATOM 841 C CA . LEU A 1 102 ? 15.209 -4.938 -34.560 1.00 79.38 102 LEU A CA 1
ATOM 842 C C . LEU A 1 102 ? 15.988 -3.912 -35.384 1.00 79.38 102 LEU A C 1
ATOM 844 O O . LEU A 1 102 ? 16.323 -4.196 -36.530 1.00 79.38 102 LEU A O 1
ATOM 848 N N . LEU A 1 103 ? 16.295 -2.737 -34.832 1.00 76.12 103 LEU A N 1
ATOM 849 C CA . LEU A 1 103 ? 17.086 -1.715 -35.524 1.00 76.12 103 LEU A CA 1
ATOM 850 C C . LEU A 1 103 ? 18.563 -2.114 -35.641 1.00 76.12 103 LEU A C 1
ATOM 852 O O . LEU A 1 103 ? 19.162 -1.907 -36.697 1.00 76.12 103 LEU A O 1
ATOM 856 N N . GLY A 1 104 ? 19.134 -2.734 -34.607 1.00 71.81 104 GLY A N 1
ATOM 857 C CA . GLY A 1 104 ? 20.490 -3.284 -34.625 1.00 71.81 104 GLY A CA 1
ATOM 858 C C . GLY A 1 104 ? 20.635 -4.428 -35.631 1.00 71.81 104 GLY A C 1
ATOM 859 O O . GLY A 1 104 ? 21.549 -4.418 -36.456 1.00 71.81 104 GLY A O 1
ATOM 860 N N . ASN A 1 105 ? 19.678 -5.360 -35.648 1.00 60.97 105 ASN A N 1
ATOM 861 C CA . ASN A 1 105 ? 19.633 -6.461 -36.611 1.00 60.97 105 ASN A CA 1
ATOM 862 C C . ASN A 1 105 ? 19.298 -5.987 -38.028 1.00 60.97 105 ASN A C 1
ATOM 864 O O . ASN A 1 105 ? 19.854 -6.514 -38.989 1.00 60.97 105 ASN A O 1
ATOM 868 N N . ALA A 1 106 ? 18.436 -4.979 -38.191 1.00 61.16 106 ALA A N 1
ATOM 869 C CA . ALA A 1 106 ? 18.201 -4.360 -39.491 1.00 61.16 106 ALA A CA 1
ATOM 870 C C . ALA A 1 106 ? 19.488 -3.707 -40.010 1.00 61.16 106 ALA A C 1
ATOM 872 O O . ALA A 1 106 ? 19.849 -3.937 -41.159 1.00 61.16 106 ALA A O 1
ATOM 873 N N . GLY A 1 107 ? 20.223 -2.970 -39.171 1.00 59.28 107 GLY A N 1
ATOM 874 C CA . GLY A 1 107 ? 21.517 -2.382 -39.529 1.00 59.28 107 GLY A CA 1
ATOM 875 C C . GLY A 1 107 ? 22.544 -3.424 -39.987 1.00 59.28 107 GLY A C 1
ATOM 876 O O . GLY A 1 107 ? 23.189 -3.234 -41.018 1.00 59.28 107 GLY A O 1
ATOM 877 N N . LEU A 1 108 ? 22.635 -4.558 -39.284 1.00 58.97 108 LEU A N 1
ATOM 878 C CA . LEU A 1 108 ? 23.491 -5.687 -39.670 1.00 58.97 108 LEU A CA 1
ATOM 879 C C . LEU A 1 108 ? 23.013 -6.373 -40.959 1.00 58.97 108 LEU A C 1
ATOM 881 O O . LEU A 1 108 ? 23.830 -6.663 -41.827 1.00 58.97 108 LEU A O 1
ATOM 885 N N . SER A 1 109 ? 21.703 -6.556 -41.135 1.00 59.22 109 SER A N 1
ATOM 886 C CA . SER A 1 109 ? 21.101 -7.145 -42.340 1.00 59.22 109 SER A CA 1
ATOM 887 C C . SER A 1 109 ? 21.291 -6.263 -43.580 1.00 59.22 109 SER A C 1
ATOM 889 O O . SER A 1 109 ? 21.596 -6.769 -44.660 1.00 59.22 109 SER A O 1
ATOM 891 N N . TYR A 1 110 ? 21.196 -4.937 -43.437 1.00 60.19 110 TYR A N 1
ATOM 892 C CA . TYR A 1 110 ? 21.515 -3.992 -44.511 1.00 60.19 110 TYR A CA 1
ATOM 893 C C . TYR A 1 110 ? 23.015 -3.984 -44.838 1.00 60.19 110 TYR A C 1
ATOM 895 O O . TYR A 1 110 ? 23.372 -3.960 -46.015 1.00 60.19 110 TYR A O 1
ATOM 903 N N . ALA A 1 111 ? 23.894 -4.056 -43.833 1.00 60.19 111 ALA A N 1
ATOM 904 C CA . ALA A 1 111 ? 25.339 -4.151 -44.046 1.00 60.19 111 ALA A CA 1
ATOM 905 C C . ALA A 1 111 ? 25.744 -5.479 -44.715 1.00 60.19 111 ALA A C 1
ATOM 907 O O . ALA A 1 111 ? 26.514 -5.470 -45.673 1.00 60.19 111 ALA A O 1
ATOM 908 N N . GLN A 1 112 ? 25.170 -6.609 -44.288 1.00 61.38 112 GLN A N 1
ATOM 909 C CA . GLN A 1 112 ? 25.390 -7.921 -44.907 1.00 61.38 112 GLN A CA 1
ATOM 910 C C . GLN A 1 112 ? 24.824 -7.990 -46.329 1.00 61.38 112 GLN A C 1
ATOM 912 O O . GLN A 1 112 ? 25.501 -8.491 -47.220 1.00 61.38 112 GLN A O 1
ATOM 917 N N . ARG A 1 113 ? 23.632 -7.431 -46.591 1.00 59.31 113 ARG A N 1
ATOM 918 C CA . ARG A 1 113 ? 23.103 -7.332 -47.965 1.00 59.31 113 ARG A CA 1
ATOM 919 C C . ARG A 1 113 ? 23.979 -6.475 -48.868 1.00 59.31 113 ARG A C 1
ATOM 921 O O . ARG A 1 113 ? 24.130 -6.814 -50.036 1.00 59.31 113 ARG A O 1
ATOM 928 N N . ARG A 1 114 ? 24.551 -5.386 -48.346 1.00 62.44 114 ARG A N 1
ATOM 929 C CA . ARG A 1 114 ? 25.476 -4.541 -49.106 1.00 62.44 114 ARG A CA 1
ATOM 930 C C . ARG A 1 114 ? 26.762 -5.291 -49.442 1.00 62.44 114 ARG A C 1
ATOM 932 O O . ARG A 1 114 ? 27.166 -5.257 -50.594 1.00 62.44 114 ARG A O 1
ATOM 939 N N . ASN A 1 115 ? 27.353 -5.999 -48.482 1.00 63.16 115 ASN A N 1
ATOM 940 C CA . ASN A 1 115 ? 28.560 -6.792 -48.724 1.00 63.16 115 ASN A CA 1
ATOM 941 C C . ASN A 1 115 ? 28.313 -7.908 -49.751 1.00 63.16 115 ASN A C 1
ATOM 943 O O . ASN A 1 115 ? 29.093 -8.033 -50.685 1.00 63.16 115 ASN A O 1
ATOM 947 N N . ASN A 1 116 ? 27.182 -8.617 -49.662 1.00 64.38 116 ASN A N 1
ATOM 948 C CA . ASN A 1 116 ? 26.820 -9.647 -50.643 1.00 64.38 116 ASN A CA 1
ATOM 949 C C . ASN A 1 116 ? 26.545 -9.079 -52.051 1.00 64.38 116 ASN A C 1
ATOM 951 O O . ASN A 1 116 ? 26.713 -9.792 -53.035 1.00 64.38 116 ASN A O 1
ATOM 955 N N . MET A 1 117 ? 26.093 -7.822 -52.172 1.00 61.38 117 MET A N 1
ATOM 956 C CA . MET A 1 117 ? 25.946 -7.156 -53.476 1.00 61.38 117 MET A CA 1
ATOM 957 C C . MET A 1 117 ? 27.303 -6.806 -54.087 1.00 61.38 117 MET A C 1
ATOM 959 O O . MET A 1 117 ? 27.495 -7.035 -55.274 1.00 61.38 117 MET A O 1
ATOM 963 N N . THR A 1 118 ? 28.241 -6.294 -53.285 1.00 63.00 118 THR A N 1
ATOM 964 C CA . THR A 1 118 ? 29.598 -5.982 -53.758 1.00 63.00 118 THR A CA 1
ATOM 965 C C . THR A 1 118 ? 30.343 -7.249 -54.191 1.00 63.00 118 THR A C 1
ATOM 967 O O . THR A 1 118 ? 30.990 -7.251 -55.228 1.00 63.00 118 THR A O 1
ATOM 970 N N . GLU A 1 119 ? 30.190 -8.345 -53.443 1.00 61.28 119 GLU A N 1
ATOM 971 C CA . GLU A 1 119 ? 30.815 -9.641 -53.749 1.00 61.28 119 GLU A CA 1
ATOM 972 C C . GLU A 1 119 ? 30.223 -10.286 -55.023 1.00 61.28 119 GLU A C 1
ATOM 974 O O . GLU A 1 119 ? 30.938 -10.913 -55.799 1.00 61.28 119 GLU A O 1
ATOM 979 N N . MET A 1 120 ? 28.927 -10.081 -55.302 1.00 61.19 120 MET A N 1
ATOM 980 C CA . MET A 1 120 ? 28.313 -10.484 -56.577 1.00 61.19 120 MET A CA 1
ATOM 981 C C . MET A 1 120 ? 28.806 -9.654 -57.769 1.00 61.19 120 MET A C 1
ATOM 983 O O . MET A 1 120 ? 28.990 -10.220 -58.844 1.00 61.19 120 MET A O 1
ATOM 987 N N . ASP A 1 121 ? 29.026 -8.348 -57.600 1.00 60.62 121 ASP A N 1
ATOM 988 C CA . ASP A 1 121 ? 29.577 -7.498 -58.666 1.00 60.62 121 ASP A CA 1
ATOM 989 C C . ASP A 1 121 ? 31.038 -7.870 -58.989 1.00 60.62 121 ASP A C 1
ATOM 991 O O . ASP A 1 121 ? 31.406 -7.913 -60.163 1.00 60.62 121 ASP A O 1
ATOM 995 N N . GLU A 1 122 ? 31.852 -8.227 -57.987 1.00 59.81 122 GLU A N 1
ATOM 996 C CA . GLU A 1 122 ? 33.234 -8.698 -58.196 1.00 59.81 122 GLU A CA 1
ATOM 997 C C . GLU A 1 122 ? 33.291 -10.042 -58.950 1.00 59.81 122 GLU A C 1
ATOM 999 O O . GLU A 1 122 ? 34.082 -10.197 -59.882 1.00 59.81 122 GLU A O 1
ATOM 1004 N N . LEU A 1 123 ? 32.396 -10.988 -58.640 1.00 58.91 123 LEU A N 1
ATOM 1005 C CA . LEU A 1 123 ? 32.320 -12.282 -59.342 1.00 58.91 123 LEU A CA 1
ATOM 1006 C C . LEU A 1 123 ? 31.886 -12.156 -60.816 1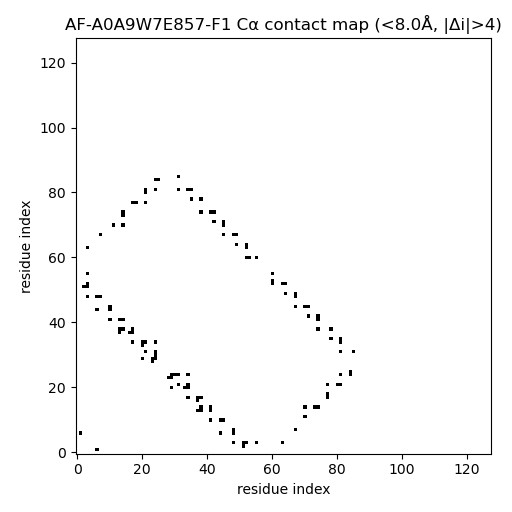.00 58.91 123 LEU A C 1
ATOM 1008 O O . LEU A 1 123 ? 32.229 -13.003 -61.648 1.00 58.91 123 LEU A O 1
ATOM 1012 N N . VAL A 1 124 ? 31.123 -11.114 -61.156 1.00 60.25 124 VAL A N 1
ATOM 1013 C CA . VAL A 1 124 ? 30.674 -10.846 -62.532 1.00 60.25 124 VAL A CA 1
ATOM 1014 C C . VAL A 1 124 ? 31.791 -10.230 -63.383 1.00 60.25 124 VAL A C 1
ATOM 1016 O O . VAL A 1 124 ? 31.835 -10.490 -64.589 1.00 60.25 124 VAL A O 1
ATOM 1019 N N . ASP A 1 125 ? 32.708 -9.467 -62.784 1.00 58.78 125 ASP A N 1
ATOM 1020 C CA . ASP A 1 125 ? 33.842 -8.865 -63.498 1.00 58.78 125 ASP A CA 1
ATOM 1021 C C . ASP A 1 125 ? 35.044 -9.816 -63.653 1.00 58.78 125 ASP A C 1
ATOM 1023 O O . ASP A 1 125 ? 35.748 -9.724 -64.655 1.00 58.78 125 ASP A O 1
ATOM 1027 N N . GLU A 1 126 ? 35.234 -10.803 -62.765 1.00 56.66 126 GLU A N 1
ATOM 1028 C CA . GLU A 1 126 ? 36.258 -11.860 -62.934 1.00 56.66 126 GLU A CA 1
ATOM 1029 C C . GLU A 1 126 ? 35.926 -12.893 -64.034 1.00 56.66 126 GLU A C 1
ATOM 1031 O O . GLU A 1 126 ? 36.759 -13.733 -64.378 1.00 56.66 126 GLU A O 1
ATOM 1036 N N . SER A 1 127 ? 34.721 -12.843 -64.612 1.00 56.00 127 SER A N 1
ATOM 1037 C CA . SER A 1 127 ? 34.260 -13.773 -65.658 1.00 56.00 127 SER A CA 1
ATOM 1038 C C . SER A 1 127 ? 34.432 -13.249 -67.100 1.00 56.00 127 SER A C 1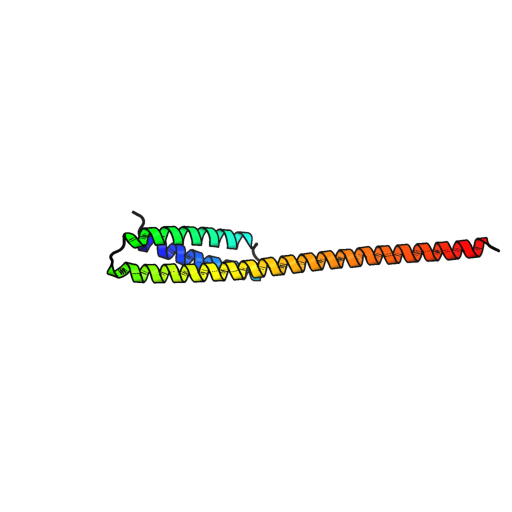
ATOM 1040 O O . SER A 1 127 ? 33.863 -13.835 -68.028 1.00 56.00 127 SER A O 1
ATOM 1042 N N . LYS A 1 128 ? 35.180 -12.157 -67.314 1.00 47.06 128 LYS A N 1
ATOM 1043 C CA . LYS A 1 128 ? 35.519 -11.592 -68.639 1.00 47.06 128 LYS A CA 1
ATOM 1044 C C . LYS A 1 128 ? 37.012 -11.679 -68.929 1.00 47.06 128 LYS A C 1
ATOM 1046 O O . LYS A 1 128 ? 37.337 -11.899 -70.117 1.00 47.06 128 LYS A O 1
#

Organism: NCBI:txid2557542

Nearest PDB structures (foldseek):
  2iak-assembly1_A  TM=6.630E-01  e=6.802E+00  Mus musculus

Foldseek 3Di:
DDALVNLVVVLVVLLVVLVVVLVCLLVVNDPLVVSVVSLVVSVVSLVVSLVRLVVDDPVCSVVSVVSSVVSVVSSVVSVVSSVVSVVVVVVVVVVVVVVVVVVVVVVVVVVVVVVVVVVVVVVVVVVD

Secondary structure (DSSP, 8-state):
---HHHHHHHHHHHHHHHHHHHHHHHTTSS-HHHHHHHHHHHHHHHHHHHHHHTTS-HHHHHHHHHHHHHHHHHHHHHHHHHHHHHHHHHHHHHHHHHHHHHHHHHHHHHHHHHHHHHHHHHHHHTT-

InterPro domains:
  IPR060290 BOS1/GOSR2/MEM11, N-terminal domain [PF27021] (6-104)

Radius of gyration: 28.99 Å; Cα contacts (8 Å, |Δi|>4): 67; chains: 1; bounding box: 56×24×95 Å

Solvent-accessible surface area (backbone atoms only — not comparable to full-atom values): 6989 Å² total; per-residue (Å²): 132,94,48,53,82,71,47,48,62,54,41,53,48,40,54,53,50,34,54,54,37,46,54,32,28,77,68,72,75,40,65,64,65,62,35,51,55,43,47,55,52,34,52,53,46,49,55,52,43,60,65,40,40,74,77,45,60,77,91,48,30,61,61,50,51,50,56,50,49,54,52,49,53,48,51,53,50,52,51,53,52,50,50,52,54,53,52,51,50,52,52,52,52,50,52,50,51,53,49,50,51,51,51,54,51,47,53,49,51,53,51,51,52,48,51,56,50,54,54,52,55,52,60,61,62,75,74,113

pLDDT: mean 86.43, std 13.89, range [47.06, 97.56]

Sequence (128 aa):
MTSVVEMFPKARKLSYDARSQLRSVENNTCPSSSLFFALDELDRQLDLLEGLIHNEPPSQREIWRRKVNELRVESVDLRTRGNNVSHHRYNEQLNLQNREELLGNAGLSYAQRRNNMTEMDELVDESK

Mean predicted aligned error: 9.79 Å